Protein AF-A0A1T5GCV2-F1 (afdb_monomer_lite)

Foldseek 3Di:
DDDVVVVVVVVVVVVVVCVVPPCPPQPPPVLLFALVLLVPDDWFDAPVRNCVSSNAAPDWDQDPPARWIKGWRDDDRPPDQKAKTWIFTAHPVRTTQKIWMWIDGPPPPDIDGQDMDHPVCPDDDRVSVVRNVRGD

Secondary structure (DSSP, 8-state):
---HHHHHHHHHHHHHHHHHT-GGG-----TT--HHHHTT--TT-BHHHHHHHH-S-SEEEE-SSSSSEEEE-----TT-SEEEEEEEEE-TTSBEEEEEEEEEETTS---EEEEEEETT--S-S--HHHHHHH--

Structure (mmCIF, N/CA/C/O backbone):
data_AF-A0A1T5GCV2-F1
#
_entry.id   AF-A0A1T5GCV2-F1
#
loop_
_atom_site.group_PDB
_atom_site.id
_atom_site.type_symbol
_atom_site.label_atom_id
_atom_site.label_alt_id
_atom_site.label_comp_id
_atom_site.label_asym_id
_atom_site.label_entity_id
_atom_site.label_seq_id
_atom_site.pdbx_PDB_ins_code
_atom_site.Cartn_x
_atom_site.Cartn_y
_atom_site.Cartn_z
_atom_site.occupancy
_atom_site.B_iso_or_equiv
_atom_site.auth_seq_id
_atom_site.auth_comp_id
_atom_site.auth_asym_id
_atom_site.auth_atom_id
_atom_site.pdbx_PDB_model_num
ATOM 1 N N . MET A 1 1 ? 43.869 6.466 -43.143 1.00 73.06 1 MET A N 1
ATOM 2 C CA . MET A 1 1 ? 43.626 5.358 -42.191 1.00 73.06 1 MET A CA 1
ATOM 3 C C . MET A 1 1 ? 43.619 5.946 -40.786 1.00 73.06 1 MET A C 1
ATOM 5 O O . MET A 1 1 ? 44.568 6.644 -40.454 1.00 73.06 1 MET A O 1
ATOM 9 N N . ARG A 1 2 ? 42.540 5.778 -40.009 1.00 64.31 2 ARG A N 1
ATOM 10 C CA . ARG A 1 2 ? 42.465 6.293 -38.625 1.00 64.31 2 ARG A CA 1
ATOM 11 C C . ARG A 1 2 ? 43.349 5.438 -37.706 1.00 64.31 2 ARG A C 1
ATOM 13 O O . ARG A 1 2 ? 43.473 4.238 -37.932 1.00 64.31 2 ARG A O 1
ATOM 20 N N . ASN A 1 3 ? 43.977 6.061 -36.706 1.00 80.56 3 ASN A N 1
ATOM 21 C CA . ASN A 1 3 ? 44.891 5.390 -35.780 1.00 80.56 3 ASN A CA 1
ATOM 22 C C . ASN A 1 3 ? 44.120 4.346 -34.937 1.00 80.56 3 ASN A C 1
ATOM 24 O O . ASN A 1 3 ? 43.127 4.717 -34.307 1.00 80.56 3 ASN A O 1
ATOM 28 N N . PRO A 1 4 ? 44.556 3.074 -34.899 1.00 75.31 4 PRO A N 1
ATOM 29 C CA . PRO A 1 4 ? 43.862 2.008 -34.171 1.00 75.31 4 PRO A CA 1
ATOM 30 C C . PRO A 1 4 ? 43.720 2.290 -32.668 1.00 75.31 4 PRO A C 1
ATOM 32 O O . PRO A 1 4 ? 42.739 1.870 -32.061 1.00 75.31 4 PRO A O 1
ATOM 35 N N . LEU A 1 5 ? 44.639 3.062 -32.080 1.00 72.19 5 LEU A N 1
ATOM 36 C CA . LEU A 1 5 ? 44.581 3.453 -30.673 1.00 72.19 5 LEU A CA 1
ATOM 37 C C . LEU A 1 5 ? 43.405 4.405 -30.397 1.00 72.19 5 LEU A C 1
ATOM 39 O O . LEU A 1 5 ? 42.726 4.275 -29.387 1.00 72.19 5 LEU A O 1
ATOM 43 N N . VAL A 1 6 ? 43.116 5.318 -31.330 1.00 72.69 6 VAL A N 1
ATOM 44 C CA . VAL A 1 6 ? 41.996 6.272 -31.224 1.00 72.69 6 VAL A CA 1
ATOM 45 C C . VAL A 1 6 ? 40.654 5.550 -31.352 1.00 72.69 6 VAL A C 1
ATOM 47 O O . VAL A 1 6 ? 39.731 5.828 -30.598 1.00 72.69 6 VAL A O 1
ATOM 50 N 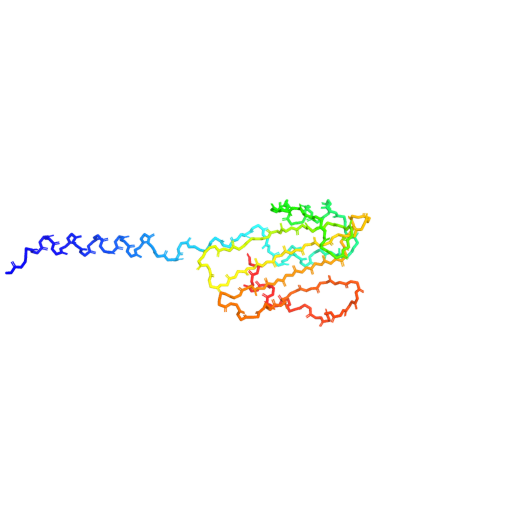N . ILE A 1 7 ? 40.571 4.561 -32.247 1.00 75.81 7 ILE A N 1
ATOM 51 C CA . ILE A 1 7 ? 39.366 3.734 -32.418 1.00 75.81 7 ILE A CA 1
ATOM 52 C C . ILE A 1 7 ? 39.068 2.939 -31.136 1.00 75.81 7 ILE A C 1
ATOM 54 O O . ILE A 1 7 ? 37.912 2.819 -30.740 1.00 75.81 7 ILE A O 1
ATOM 58 N N . PHE A 1 8 ? 40.102 2.430 -30.458 1.00 74.62 8 PHE A N 1
ATOM 59 C CA . PHE A 1 8 ? 39.941 1.705 -29.198 1.00 74.62 8 PHE A CA 1
ATOM 60 C C . PHE A 1 8 ? 39.382 2.591 -28.072 1.00 74.62 8 PHE A C 1
ATOM 62 O O . PHE A 1 8 ? 38.477 2.160 -27.354 1.00 74.62 8 PHE A O 1
ATOM 69 N N . PHE A 1 9 ? 39.872 3.830 -27.944 1.00 74.12 9 PHE A N 1
ATOM 70 C CA . PHE A 1 9 ? 39.363 4.797 -26.963 1.00 74.12 9 PHE A CA 1
ATOM 71 C C . PHE A 1 9 ? 37.914 5.214 -27.244 1.00 74.12 9 PHE A C 1
ATOM 73 O O . PHE A 1 9 ? 37.107 5.248 -26.318 1.00 74.12 9 PHE A O 1
ATOM 80 N N . ASP A 1 10 ? 37.559 5.448 -28.509 1.00 74.88 10 ASP A N 1
ATOM 81 C CA . ASP A 1 10 ? 36.184 5.794 -28.892 1.00 74.88 10 ASP A CA 1
ATOM 82 C C . ASP A 1 10 ? 35.199 4.658 -28.547 1.00 74.88 10 ASP A C 1
ATOM 84 O O . ASP A 1 10 ? 34.122 4.905 -28.004 1.00 74.88 10 ASP A O 1
ATOM 88 N N . ILE A 1 11 ? 35.577 3.398 -28.803 1.00 76.69 11 ILE A N 1
ATOM 89 C CA . ILE A 1 11 ? 34.729 2.231 -28.509 1.00 76.69 11 ILE A CA 1
ATOM 90 C C . ILE A 1 11 ? 34.594 2.006 -26.999 1.00 76.69 11 ILE A C 1
ATOM 92 O O . ILE A 1 11 ? 33.491 1.761 -26.514 1.00 76.69 11 ILE A O 1
ATOM 96 N N . THR A 1 12 ? 35.686 2.102 -26.238 1.00 75.69 12 THR A N 1
ATOM 97 C CA . THR A 1 12 ? 35.635 1.929 -24.775 1.00 75.69 12 THR A CA 1
ATOM 98 C C . THR A 1 12 ? 34.841 3.040 -24.096 1.00 75.69 12 THR A C 1
ATOM 100 O O . THR A 1 12 ? 34.047 2.747 -23.204 1.00 75.69 12 THR A O 1
ATOM 103 N N . PHE A 1 13 ? 34.968 4.287 -24.554 1.00 77.19 13 PHE A N 1
ATOM 104 C CA . PHE A 1 13 ? 34.150 5.395 -24.069 1.00 77.19 13 PHE A CA 1
ATOM 105 C C . PHE A 1 13 ? 32.662 5.178 -24.373 1.00 77.19 13 PHE A C 1
ATOM 107 O O . PHE A 1 13 ? 31.834 5.347 -23.482 1.00 77.19 13 PHE A O 1
ATOM 114 N N . LEU A 1 14 ? 32.316 4.721 -25.583 1.00 69.31 14 LEU A N 1
ATOM 115 C CA . LEU A 1 14 ? 30.933 4.414 -25.961 1.00 69.31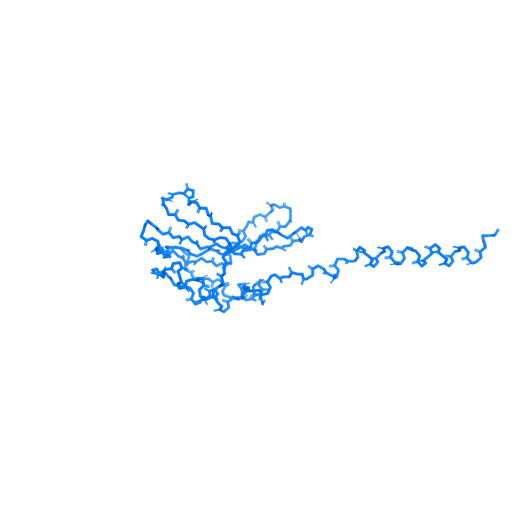 14 LEU A CA 1
ATOM 116 C C . LEU A 1 14 ? 30.344 3.266 -25.126 1.00 69.31 14 LEU A C 1
ATOM 118 O O . LEU A 1 14 ? 29.193 3.345 -24.714 1.00 69.31 14 LEU A O 1
ATOM 122 N N . ILE A 1 15 ? 31.128 2.222 -24.843 1.00 71.88 15 ILE A N 1
ATOM 123 C CA . ILE A 1 15 ? 30.721 1.101 -23.983 1.00 71.88 15 ILE A CA 1
ATOM 124 C C . ILE A 1 15 ? 30.477 1.588 -22.552 1.00 71.88 15 ILE A C 1
ATOM 126 O O . ILE A 1 15 ? 29.437 1.280 -21.979 1.00 71.88 15 ILE A O 1
ATOM 130 N N . ILE A 1 16 ? 31.386 2.388 -21.985 1.00 70.12 16 ILE A N 1
ATOM 131 C CA . ILE A 1 16 ? 31.203 2.969 -20.647 1.00 70.12 16 ILE A CA 1
ATOM 132 C C . ILE A 1 16 ? 29.955 3.850 -20.616 1.00 70.12 16 ILE A C 1
ATOM 134 O O . ILE A 1 16 ? 29.202 3.765 -19.656 1.00 70.12 16 ILE A O 1
ATOM 138 N N . LEU A 1 17 ? 29.687 4.621 -21.672 1.00 65.44 17 LEU A N 1
ATOM 139 C CA . LEU A 1 17 ? 28.476 5.433 -21.786 1.00 65.44 17 LEU A CA 1
ATOM 140 C C . LEU A 1 17 ? 27.215 4.547 -21.871 1.00 65.44 17 LEU A C 1
ATOM 142 O O . LEU A 1 17 ? 26.245 4.755 -21.149 1.00 65.44 17 LEU A O 1
ATOM 14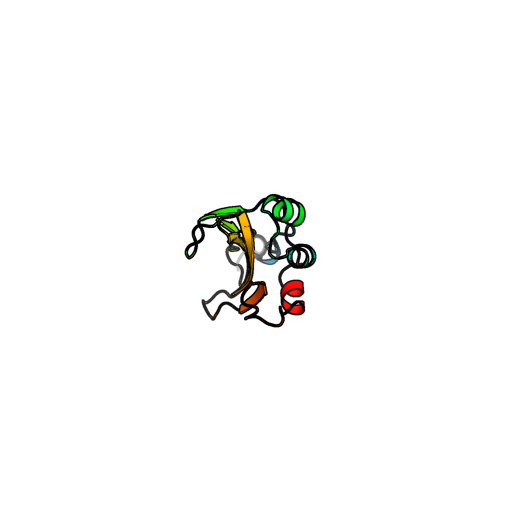6 N N . LEU A 1 18 ? 27.238 3.488 -22.681 1.00 61.25 18 LEU A N 1
ATOM 147 C CA . LEU A 1 18 ? 26.130 2.532 -22.820 1.00 61.25 18 LEU A CA 1
ATOM 148 C C . LEU A 1 18 ? 25.848 1.743 -21.526 1.00 61.25 18 LEU A C 1
ATOM 150 O O . LEU A 1 18 ? 24.696 1.402 -21.254 1.00 61.25 18 LEU A O 1
ATOM 154 N N . PHE A 1 19 ? 26.869 1.483 -20.706 1.00 56.91 19 PHE A N 1
ATOM 155 C CA . PHE A 1 19 ? 26.713 0.839 -19.398 1.00 56.91 19 PHE A CA 1
ATOM 156 C C . PHE A 1 19 ? 26.429 1.829 -18.261 1.00 56.91 19 PHE A C 1
ATOM 158 O O . PHE A 1 19 ? 25.717 1.463 -17.331 1.00 56.91 19 PHE A O 1
ATOM 165 N N . SER A 1 20 ? 26.884 3.084 -18.339 1.00 58.28 20 SER A N 1
ATOM 166 C CA . SER A 1 20 ? 26.513 4.128 -17.371 1.00 58.28 20 SER A CA 1
ATOM 167 C C . SER A 1 20 ? 25.042 4.521 -17.488 1.00 58.28 20 SER A C 1
ATOM 169 O O . SER A 1 20 ? 24.445 4.953 -16.509 1.00 58.28 20 SER A O 1
ATOM 171 N N . TYR A 1 21 ? 24.464 4.349 -18.681 1.00 54.62 21 TYR A N 1
ATOM 172 C CA . TYR A 1 21 ? 23.043 4.554 -18.963 1.00 54.62 21 TYR A CA 1
ATOM 173 C C . TYR A 1 21 ? 22.252 3.246 -19.088 1.00 54.62 21 TYR A C 1
ATOM 175 O O . TYR A 1 21 ? 21.084 3.291 -19.467 1.00 54.62 21 TYR A O 1
ATOM 183 N N . SER A 1 22 ? 22.844 2.080 -18.791 1.00 50.66 22 SER A N 1
ATOM 184 C CA . SER A 1 22 ? 22.096 0.822 -18.845 1.00 50.66 22 SER A CA 1
ATOM 185 C C . SER A 1 22 ? 20.999 0.833 -17.773 1.00 50.66 22 SER A C 1
ATOM 187 O O . SER A 1 22 ? 21.317 0.822 -16.582 1.00 50.66 22 SER A O 1
ATOM 189 N N . PRO A 1 23 ? 19.709 0.766 -18.153 1.00 50.19 23 PRO A N 1
ATOM 190 C CA . PRO A 1 23 ? 18.586 0.741 -17.210 1.00 50.19 23 PRO A CA 1
ATOM 191 C C . PRO A 1 23 ? 18.558 -0.520 -16.332 1.00 50.19 23 PRO A C 1
ATOM 193 O O . PRO A 1 23 ? 17.715 -0.649 -15.452 1.00 50.19 23 PRO A O 1
ATOM 196 N N . ILE A 1 24 ? 19.488 -1.456 -16.551 1.00 50.91 24 ILE A N 1
ATOM 197 C CA . ILE A 1 24 ? 19.633 -2.714 -15.809 1.00 50.91 24 ILE A CA 1
ATOM 198 C C . ILE A 1 24 ? 19.904 -2.461 -14.309 1.00 50.91 24 ILE A C 1
ATOM 200 O O . ILE A 1 24 ? 19.641 -3.336 -13.490 1.00 50.91 24 ILE A O 1
ATOM 204 N N . LEU A 1 25 ? 20.353 -1.259 -13.921 1.00 42.59 25 LEU A N 1
ATOM 205 C CA . LEU A 1 25 ? 20.537 -0.869 -12.516 1.00 42.59 25 LEU A CA 1
ATOM 206 C C . LEU A 1 25 ? 19.322 -0.190 -11.851 1.00 42.59 25 LEU A C 1
ATOM 208 O O . LEU A 1 25 ? 19.389 0.103 -10.661 1.00 42.59 25 LEU A O 1
ATOM 212 N N . TYR A 1 26 ? 18.208 0.015 -12.561 1.00 44.25 26 TYR A N 1
ATOM 213 C CA . TYR A 1 26 ? 16.987 0.627 -12.010 1.00 44.25 26 TYR A CA 1
ATOM 214 C C . TYR A 1 26 ? 15.923 -0.397 -11.582 1.00 44.25 26 TYR A C 1
ATOM 216 O O . TYR A 1 26 ? 14.730 -0.119 -11.598 1.00 44.25 26 TYR A O 1
ATOM 224 N N . LEU A 1 27 ? 16.339 -1.575 -11.112 1.00 45.59 27 LEU A N 1
ATOM 225 C CA . LEU A 1 27 ? 15.478 -2.439 -10.294 1.00 45.59 27 LEU A CA 1
ATOM 226 C C . LEU A 1 27 ? 15.493 -1.973 -8.831 1.00 45.59 27 LEU A C 1
ATOM 228 O O . LEU A 1 27 ? 15.696 -2.765 -7.918 1.00 45.59 27 LEU A O 1
ATOM 232 N N . VAL A 1 28 ? 15.283 -0.679 -8.589 1.00 46.66 28 VAL A N 1
ATOM 233 C CA . VAL A 1 28 ? 14.915 -0.206 -7.249 1.00 46.66 28 VAL A CA 1
ATOM 234 C C . VAL A 1 28 ? 13.399 -0.321 -7.159 1.00 46.66 28 VAL A C 1
ATOM 236 O O . VAL A 1 28 ? 12.672 0.667 -7.139 1.00 46.66 28 VAL A O 1
ATOM 239 N N . PHE A 1 29 ? 12.910 -1.562 -7.162 1.00 51.19 29 PHE A N 1
ATOM 240 C CA . PHE A 1 29 ? 11.616 -1.817 -6.554 1.00 51.19 29 PHE A CA 1
ATOM 241 C C . PHE A 1 29 ? 11.777 -1.490 -5.072 1.00 51.19 29 PHE A C 1
ATOM 243 O O . PHE A 1 29 ? 12.752 -1.898 -4.438 1.00 51.19 29 PHE A O 1
ATOM 250 N N . ASP A 1 30 ? 10.863 -0.697 -4.524 1.00 56.94 30 ASP A N 1
ATOM 251 C CA . ASP A 1 30 ? 10.849 -0.418 -3.097 1.00 56.94 30 ASP A CA 1
ATOM 252 C C . ASP A 1 30 ? 10.482 -1.704 -2.336 1.00 56.94 30 ASP A C 1
ATOM 254 O O . ASP A 1 30 ? 9.325 -1.940 -2.000 1.00 56.94 30 ASP A O 1
ATOM 258 N N . HIS A 1 31 ? 11.484 -2.548 -2.067 1.00 59.59 31 HIS A N 1
ATOM 259 C CA . HIS A 1 31 ? 11.360 -3.839 -1.376 1.00 59.59 31 HIS A CA 1
ATOM 260 C C . HIS A 1 31 ? 10.812 -3.729 0.058 1.00 59.59 31 HIS A C 1
ATOM 262 O O . HIS A 1 31 ? 10.705 -4.728 0.772 1.00 59.59 31 HIS A O 1
ATOM 268 N N . ARG A 1 32 ? 10.490 -2.522 0.542 1.00 72.38 32 ARG A N 1
ATOM 269 C CA . ARG A 1 32 ? 9.844 -2.343 1.846 1.00 72.38 32 ARG A CA 1
ATOM 270 C C . ARG A 1 32 ? 8.427 -2.913 1.849 1.00 72.38 32 ARG A C 1
ATOM 272 O O . ARG A 1 32 ? 7.998 -3.436 2.885 1.00 72.38 32 ARG A O 1
ATOM 279 N N . ILE A 1 33 ? 7.729 -2.836 0.717 1.00 87.12 33 ILE A N 1
ATOM 280 C CA . ILE A 1 33 ? 6.313 -3.182 0.595 1.00 87.12 33 ILE A CA 1
ATOM 281 C C . ILE A 1 33 ? 6.150 -4.410 -0.301 1.00 87.12 33 ILE A C 1
ATOM 283 O O . ILE A 1 33 ? 6.267 -4.324 -1.518 1.00 87.12 33 ILE A O 1
ATOM 287 N N . ASP A 1 34 ? 5.830 -5.539 0.325 1.00 90.25 34 ASP A N 1
ATOM 288 C CA . ASP A 1 34 ? 5.506 -6.794 -0.349 1.00 90.25 34 ASP A CA 1
ATOM 289 C C . ASP A 1 34 ? 4.002 -7.100 -0.256 1.00 90.25 34 ASP A C 1
ATOM 291 O O . ASP A 1 34 ? 3.283 -6.617 0.629 1.00 90.25 34 ASP A O 1
ATOM 295 N N . SER A 1 35 ? 3.525 -7.915 -1.191 1.00 91.31 35 SER A N 1
ATOM 296 C CA . SER A 1 35 ? 2.132 -8.360 -1.282 1.00 91.31 35 SER A CA 1
ATOM 297 C C . SER A 1 35 ? 1.618 -9.032 -0.003 1.00 91.31 35 SER A C 1
ATOM 299 O O . SER A 1 35 ? 0.477 -8.801 0.403 1.00 91.31 35 SER A O 1
ATOM 301 N N . GLU A 1 36 ? 2.454 -9.803 0.692 1.00 92.00 36 GLU A N 1
ATOM 302 C CA . GLU A 1 36 ? 2.082 -10.505 1.924 1.00 92.00 36 GLU A CA 1
ATOM 303 C C . GLU A 1 36 ? 1.775 -9.549 3.081 1.00 92.00 36 GLU A C 1
ATOM 305 O O . GLU A 1 36 ? 0.884 -9.813 3.894 1.00 92.00 36 GLU A O 1
ATOM 310 N N . LYS A 1 37 ? 2.467 -8.410 3.171 1.00 93.69 37 LYS A N 1
ATOM 311 C CA . LYS A 1 37 ? 2.108 -7.342 4.112 1.00 93.69 37 LYS A CA 1
ATOM 312 C C . LYS A 1 37 ? 0.815 -6.645 3.705 1.00 93.69 37 LYS A C 1
ATOM 314 O O . LYS A 1 37 ? -0.020 -6.398 4.573 1.00 93.69 37 LYS A O 1
ATOM 319 N N . ILE A 1 38 ? 0.615 -6.369 2.413 1.00 93.00 38 ILE A N 1
ATOM 320 C CA . ILE A 1 38 ? -0.606 -5.713 1.909 1.00 93.00 38 ILE A CA 1
ATOM 321 C C . ILE A 1 38 ? -1.844 -6.554 2.250 1.00 93.00 38 ILE A C 1
ATOM 323 O O . ILE A 1 38 ? -2.809 -6.034 2.810 1.00 93.00 38 ILE A O 1
ATOM 327 N N . LYS A 1 39 ? -1.788 -7.872 2.014 1.00 91.81 39 LYS A N 1
ATOM 328 C CA . LYS A 1 39 ? -2.875 -8.823 2.320 1.00 91.81 39 LYS A CA 1
ATOM 329 C C . LYS A 1 39 ? -3.237 -8.893 3.811 1.00 91.81 39 LYS A C 1
ATOM 331 O O . LYS A 1 39 ? -4.337 -9.324 4.156 1.00 91.81 39 LYS A O 1
ATOM 336 N N . LYS A 1 40 ? -2.334 -8.496 4.716 1.00 93.69 40 LYS A N 1
ATOM 337 C CA . LYS A 1 40 ? -2.605 -8.465 6.166 1.00 93.69 40 LYS A CA 1
ATOM 338 C C . LYS A 1 40 ? -3.448 -7.266 6.583 1.00 93.69 40 LYS A C 1
ATOM 340 O O . LYS A 1 40 ? -4.041 -7.324 7.661 1.00 93.69 40 LYS A O 1
ATOM 345 N N . ILE A 1 41 ? -3.510 -6.210 5.771 1.00 94.06 41 ILE A N 1
ATOM 346 C CA . ILE A 1 41 ? -4.319 -5.032 6.076 1.00 94.06 41 ILE A CA 1
ATOM 347 C C . ILE A 1 41 ? -5.798 -5.373 5.922 1.00 94.06 41 ILE A C 1
ATOM 349 O O . ILE A 1 41 ? -6.225 -5.957 4.927 1.00 94.06 41 ILE A O 1
ATOM 353 N N . LYS A 1 42 ? -6.588 -5.000 6.927 1.00 92.62 42 LYS A N 1
ATOM 354 C CA . LYS A 1 42 ? -8.033 -5.224 6.968 1.00 92.62 42 LYS A CA 1
ATOM 355 C C . LYS A 1 42 ? -8.755 -3.914 7.232 1.00 92.62 42 LYS A C 1
ATOM 357 O O . LYS A 1 42 ? -8.215 -3.022 7.887 1.00 92.62 42 LYS A O 1
ATOM 362 N N . LEU A 1 43 ? -9.999 -3.845 6.771 1.00 92.62 43 LEU A N 1
ATOM 363 C CA . LEU A 1 43 ? -10.911 -2.767 7.138 1.00 92.62 43 LEU A CA 1
ATOM 364 C C . LEU A 1 43 ? -11.031 -2.671 8.668 1.00 92.62 43 LEU A C 1
ATOM 366 O O . LEU A 1 43 ? -10.970 -3.683 9.370 1.00 92.62 43 LEU A O 1
ATOM 370 N N . GLY A 1 44 ? -11.162 -1.452 9.184 1.00 94.12 44 GLY A N 1
ATOM 371 C CA . GLY A 1 44 ? -11.249 -1.167 10.616 1.00 94.12 44 GLY A CA 1
ATOM 372 C C . GLY A 1 44 ? -9.906 -1.099 11.360 1.00 94.12 44 GLY A C 1
ATOM 373 O O . GLY A 1 44 ? -9.882 -0.693 12.526 1.00 94.12 44 GLY A O 1
ATOM 374 N N . MET A 1 45 ? -8.781 -1.462 10.727 1.00 96.50 45 MET A N 1
ATOM 375 C CA . MET A 1 45 ? -7.452 -1.306 11.335 1.00 96.50 45 MET A CA 1
ATOM 376 C C . MET A 1 45 ? -7.127 0.171 11.578 1.00 96.50 45 MET A C 1
ATOM 378 O O . MET A 1 45 ? -7.492 1.041 10.799 1.00 96.50 45 MET A O 1
ATOM 382 N N . SER A 1 46 ? -6.422 0.480 12.658 1.00 97.00 46 SER A N 1
ATOM 383 C CA . SER A 1 46 ? -5.916 1.828 12.924 1.00 97.00 46 SER A CA 1
ATOM 384 C C . SER A 1 46 ? -4.664 2.138 12.103 1.00 97.00 46 SER A C 1
ATOM 386 O O . SER A 1 46 ? -3.905 1.242 11.735 1.00 97.00 46 SER A O 1
ATOM 388 N N . ALA A 1 47 ? -4.359 3.424 11.918 1.00 95.75 47 ALA A N 1
ATOM 389 C CA . ALA A 1 47 ? -3.107 3.853 11.287 1.00 95.75 47 ALA A CA 1
ATOM 390 C C . ALA A 1 47 ? -1.848 3.261 11.959 1.00 95.75 47 ALA A C 1
ATOM 392 O O . ALA A 1 47 ? -0.848 2.988 11.295 1.00 95.75 47 ALA A O 1
ATOM 393 N N . LYS A 1 48 ? -1.890 3.009 13.275 1.00 97.00 48 LYS A N 1
ATOM 394 C CA . LYS A 1 48 ? -0.776 2.391 14.010 1.00 97.00 48 LYS A CA 1
ATOM 395 C C . LYS A 1 48 ? -0.588 0.915 13.648 1.00 97.00 48 LYS A C 1
ATOM 397 O O . LYS A 1 48 ? 0.544 0.459 13.537 1.00 97.00 48 LYS A O 1
ATOM 402 N N . GLU A 1 49 ? -1.678 0.177 13.462 1.00 97.81 49 GLU A N 1
ATOM 403 C CA . GLU A 1 49 ? -1.631 -1.223 13.020 1.00 97.81 49 GLU A CA 1
ATOM 404 C C . GLU A 1 49 ? -1.169 -1.329 11.565 1.00 97.81 49 GLU A C 1
ATOM 406 O O . GLU A 1 49 ? -0.354 -2.181 11.233 1.00 97.81 49 GLU A O 1
ATOM 411 N N . VAL A 1 50 ? -1.617 -0.418 10.700 1.00 96.81 50 VAL A N 1
ATOM 412 C CA . VAL A 1 50 ? -1.149 -0.378 9.307 1.00 96.81 50 VAL A CA 1
ATOM 413 C C . VAL A 1 50 ? 0.349 -0.081 9.251 1.00 96.81 50 VAL A C 1
ATOM 415 O O . VAL A 1 50 ? 1.097 -0.786 8.577 1.00 96.81 50 VAL A O 1
ATOM 418 N N . THR A 1 51 ? 0.815 0.918 10.002 1.00 96.00 51 THR A N 1
ATOM 419 C CA . THR A 1 51 ? 2.236 1.301 10.007 1.00 96.00 51 THR A CA 1
ATOM 420 C C . THR A 1 51 ? 3.151 0.289 10.691 1.00 96.00 51 THR A C 1
ATOM 422 O O . THR A 1 51 ? 4.341 0.253 10.384 1.00 96.00 51 THR A O 1
ATOM 425 N N . SER A 1 52 ? 2.635 -0.572 11.573 1.00 96.38 52 SER A N 1
ATOM 426 C CA . SER A 1 52 ? 3.420 -1.690 12.107 1.00 96.38 52 SER A CA 1
ATOM 427 C C . SER A 1 52 ? 3.594 -2.831 11.098 1.00 96.38 52 SER A C 1
ATOM 429 O O . SER A 1 52 ? 4.566 -3.576 11.197 1.00 96.38 52 SER A O 1
ATOM 431 N N . ILE A 1 53 ? 2.686 -2.953 10.123 1.00 95.38 53 ILE A N 1
ATOM 432 C CA . ILE A 1 53 ? 2.731 -3.974 9.068 1.00 95.38 53 ILE A CA 1
ATOM 433 C C . ILE A 1 53 ? 3.515 -3.478 7.846 1.00 95.38 53 ILE A C 1
ATOM 435 O O . ILE A 1 53 ? 4.407 -4.175 7.368 1.00 95.38 53 ILE A O 1
ATOM 439 N N . LEU A 1 54 ? 3.183 -2.285 7.343 1.00 94.19 54 LEU A N 1
ATOM 440 C CA . LEU A 1 54 ? 3.735 -1.714 6.107 1.00 94.19 54 LEU A CA 1
ATOM 441 C C . LEU A 1 54 ? 4.910 -0.754 6.344 1.00 94.19 54 LEU A C 1
ATOM 443 O O . LEU A 1 54 ? 5.586 -0.365 5.399 1.00 94.19 54 LEU A O 1
ATOM 447 N N . GLY A 1 55 ? 5.178 -0.356 7.588 1.00 94.25 55 GLY A N 1
ATOM 448 C CA . GLY A 1 55 ? 6.130 0.712 7.890 1.00 94.25 55 GLY A CA 1
ATOM 449 C C . GLY A 1 55 ? 5.514 2.109 7.770 1.00 94.25 55 GLY A C 1
ATOM 450 O O . GLY A 1 55 ? 4.293 2.280 7.738 1.00 94.25 55 GLY A O 1
ATOM 451 N N . GLN A 1 56 ? 6.364 3.136 7.751 1.00 94.62 56 GLN A N 1
ATOM 452 C CA . GLN A 1 56 ? 5.909 4.525 7.630 1.00 94.62 56 GLN A CA 1
ATOM 453 C C . GLN A 1 56 ? 5.528 4.852 6.178 1.00 94.62 56 GLN A C 1
ATOM 455 O O . GLN A 1 56 ? 6.257 4.444 5.270 1.00 94.62 56 GLN A O 1
ATOM 460 N N . PRO A 1 57 ? 4.425 5.586 5.945 1.00 95.31 57 PRO A N 1
ATOM 461 C CA . PRO A 1 57 ? 4.063 6.039 4.608 1.00 95.31 57 PRO A CA 1
ATOM 462 C C . PRO A 1 57 ? 5.058 7.088 4.094 1.00 95.31 57 PRO A C 1
ATOM 464 O O . PRO A 1 57 ? 5.707 7.786 4.875 1.00 95.31 57 PRO A O 1
ATOM 467 N N . LEU A 1 58 ? 5.142 7.219 2.772 1.00 94.56 58 LEU A N 1
ATOM 468 C CA . LEU A 1 58 ? 5.923 8.261 2.099 1.00 94.56 58 LEU A CA 1
ATOM 469 C C . LEU A 1 58 ? 5.240 9.624 2.185 1.00 94.56 58 LEU A C 1
ATOM 471 O O . LEU A 1 58 ? 5.909 10.652 2.242 1.00 94.56 58 LEU A O 1
ATOM 475 N N . ASP A 1 59 ? 3.910 9.621 2.177 1.00 95.00 59 ASP A N 1
ATOM 476 C CA . ASP A 1 59 ? 3.096 10.827 2.176 1.00 95.00 59 ASP A CA 1
ATOM 477 C C . ASP A 1 59 ? 1.767 10.577 2.894 1.00 95.00 59 ASP A C 1
ATOM 479 O O . ASP A 1 59 ? 1.196 9.483 2.816 1.00 95.00 59 ASP A O 1
ATOM 483 N N . ILE A 1 60 ? 1.284 11.599 3.598 1.00 94.81 60 ILE A N 1
ATOM 484 C CA . ILE A 1 60 ? 0.007 11.590 4.313 1.00 94.81 60 ILE A CA 1
ATOM 485 C C . ILE A 1 60 ? -0.759 12.841 3.905 1.00 94.81 60 ILE A C 1
ATOM 487 O O . ILE A 1 60 ? -0.314 13.959 4.161 1.00 94.81 60 ILE A O 1
ATOM 491 N N . LYS A 1 61 ? -1.933 12.645 3.308 1.00 93.62 61 LYS A N 1
ATOM 492 C CA . LYS A 1 61 ? -2.812 13.725 2.845 1.00 93.62 61 LYS A CA 1
ATOM 493 C C . LYS A 1 61 ? -4.238 13.493 3.303 1.00 93.62 61 LYS A C 1
ATOM 495 O O . LYS A 1 61 ? -4.629 12.350 3.523 1.00 93.62 61 LYS A O 1
ATOM 500 N N . ASP A 1 62 ? -5.023 14.554 3.395 1.00 90.19 62 ASP A N 1
ATOM 501 C CA . ASP A 1 62 ? -6.465 14.414 3.575 1.00 90.19 62 ASP A CA 1
ATOM 502 C C . ASP A 1 62 ? -7.072 13.759 2.322 1.00 90.19 62 ASP A C 1
ATOM 504 O O . ASP A 1 62 ? -6.631 13.999 1.192 1.00 90.19 62 ASP A O 1
ATOM 508 N N . THR A 1 63 ? -8.033 12.853 2.504 1.00 79.06 63 THR A N 1
ATOM 509 C CA . THR A 1 63 ? -8.693 12.175 1.378 1.00 79.06 63 THR A CA 1
ATOM 510 C C . THR A 1 63 ? -9.493 13.174 0.539 1.00 79.06 63 THR A C 1
ATOM 512 O O . THR A 1 63 ? -10.260 13.969 1.067 1.00 79.06 63 THR A O 1
ATOM 515 N N . TYR A 1 64 ? -9.402 13.073 -0.791 1.00 66.38 64 TYR A N 1
ATOM 516 C CA . TYR A 1 64 ? -10.115 13.969 -1.718 1.00 66.38 64 TYR A CA 1
ATOM 517 C C . TYR A 1 64 ? -11.651 13.907 -1.626 1.00 66.38 64 TYR A C 1
ATOM 519 O O . TYR A 1 64 ? -12.322 14.838 -2.061 1.00 66.38 64 TYR A O 1
ATOM 527 N N . LEU A 1 65 ? -12.215 12.799 -1.131 1.00 63.75 65 LEU A N 1
ATOM 528 C CA . LEU A 1 65 ? -13.652 12.495 -1.233 1.00 63.75 65 LEU A CA 1
ATOM 529 C C . LEU A 1 65 ? -14.377 12.360 0.115 1.00 63.75 65 LEU A C 1
ATOM 531 O O . LEU A 1 65 ? -15.603 12.294 0.135 1.00 63.75 65 LEU A O 1
ATOM 535 N N . LYS A 1 66 ? -13.648 12.266 1.229 1.00 61.41 66 LYS A N 1
ATOM 536 C CA . LYS A 1 66 ? -14.177 12.062 2.587 1.00 61.41 66 LYS A CA 1
ATOM 537 C C . LYS A 1 66 ? -13.180 12.700 3.550 1.00 61.41 66 LYS A C 1
ATOM 539 O O . LYS A 1 66 ? -11.994 12.612 3.281 1.00 61.41 66 LYS A O 1
ATOM 544 N N . ASP A 1 67 ? -13.600 13.295 4.654 1.00 71.31 67 ASP A N 1
ATOM 545 C CA . ASP A 1 67 ? -12.732 14.014 5.612 1.00 71.31 67 ASP A CA 1
ATOM 546 C C . ASP A 1 67 ? -11.727 13.127 6.406 1.00 71.31 67 ASP A C 1
ATOM 548 O O . ASP A 1 67 ? -11.340 13.441 7.528 1.00 71.31 67 ASP A O 1
ATOM 552 N N . GLY A 1 68 ? -11.324 11.977 5.864 1.00 86.88 68 GLY A N 1
ATOM 553 C CA . GLY A 1 68 ? -10.301 11.096 6.421 1.00 86.88 68 GLY A CA 1
ATOM 554 C C . GLY A 1 68 ? -8.892 11.372 5.885 1.00 86.88 68 GLY A C 1
ATOM 555 O O . GLY A 1 68 ? -8.584 12.456 5.386 1.00 86.88 68 GLY A O 1
ATOM 556 N N . LYS A 1 69 ? -8.015 10.367 5.971 1.00 93.31 69 LYS A N 1
ATOM 557 C CA . LYS A 1 69 ? -6.608 10.466 5.546 1.00 93.31 69 LYS A CA 1
ATOM 558 C C . LYS A 1 69 ? -6.252 9.402 4.521 1.00 93.31 69 LYS A C 1
ATOM 560 O O . LYS A 1 69 ? -6.755 8.289 4.571 1.00 93.31 69 LYS A O 1
ATOM 565 N N . THR A 1 70 ? -5.333 9.721 3.623 1.00 95.19 70 THR A N 1
ATOM 566 C CA . THR A 1 70 ? -4.699 8.788 2.690 1.00 95.19 70 THR A CA 1
ATOM 567 C C . THR A 1 70 ? -3.233 8.658 3.036 1.00 95.19 70 THR A C 1
ATOM 569 O O . THR A 1 70 ? -2.517 9.657 3.100 1.00 95.19 70 THR A O 1
ATOM 572 N N . TYR A 1 71 ? -2.790 7.425 3.242 1.00 96.00 71 TYR A N 1
ATOM 573 C CA . TYR A 1 71 ? -1.390 7.077 3.422 1.00 96.00 71 TYR A CA 1
ATOM 574 C C . TYR A 1 71 ? -0.888 6.487 2.109 1.00 96.00 71 TYR A C 1
ATOM 576 O O . TYR A 1 71 ? -1.406 5.471 1.645 1.00 96.00 71 TYR A O 1
ATOM 584 N N . THR A 1 72 ? 0.110 7.133 1.518 1.00 95.06 72 THR A N 1
ATOM 585 C CA . THR A 1 72 ? 0.734 6.703 0.264 1.00 95.06 72 THR A CA 1
ATOM 586 C C . THR A 1 72 ? 2.027 5.970 0.583 1.00 95.06 72 THR A C 1
ATOM 588 O O . THR A 1 72 ? 2.893 6.512 1.271 1.00 95.06 72 THR A O 1
ATOM 591 N N . TYR A 1 73 ? 2.160 4.737 0.100 1.00 94.06 73 TYR A N 1
ATOM 592 C CA . TYR A 1 73 ? 3.277 3.851 0.452 1.00 94.06 73 TYR A CA 1
ATOM 593 C C . TYR A 1 73 ? 4.303 3.666 -0.659 1.00 94.06 73 TYR A C 1
ATOM 595 O O . TYR A 1 73 ? 5.434 3.281 -0.379 1.00 94.06 73 TYR A O 1
ATOM 603 N N . THR A 1 74 ? 3.931 3.964 -1.898 1.00 92.38 74 THR A N 1
ATOM 604 C CA . THR A 1 74 ? 4.840 3.929 -3.042 1.00 92.38 74 THR A CA 1
ATOM 605 C C . THR A 1 74 ? 4.705 5.208 -3.857 1.00 92.38 74 THR A C 1
ATOM 607 O O . THR A 1 74 ? 3.765 5.985 -3.685 1.00 92.38 74 THR A O 1
ATOM 610 N N . GLN A 1 75 ? 5.686 5.462 -4.710 1.00 89.75 75 GLN A N 1
ATOM 611 C CA . GLN A 1 75 ? 5.765 6.662 -5.530 1.00 89.75 75 GLN A CA 1
ATOM 612 C C . GLN A 1 75 ? 6.106 6.278 -6.973 1.00 89.75 75 GLN A C 1
ATOM 614 O O . GLN A 1 75 ? 6.660 5.194 -7.185 1.00 89.75 75 GLN A O 1
ATOM 619 N N . PRO A 1 76 ? 5.820 7.152 -7.952 1.00 86.75 76 PRO A N 1
ATOM 620 C CA . PRO A 1 76 ? 6.264 6.948 -9.322 1.00 86.75 76 PRO A CA 1
ATOM 621 C C . PRO A 1 76 ? 7.768 6.687 -9.395 1.00 86.75 76 PRO A C 1
ATOM 623 O O . PRO A 1 76 ? 8.551 7.280 -8.649 1.00 86.75 76 PRO A O 1
ATOM 626 N N . ILE A 1 77 ? 8.156 5.796 -10.303 1.00 83.00 77 ILE A N 1
ATOM 627 C CA . ILE A 1 77 ? 9.557 5.470 -10.557 1.00 83.00 77 ILE A CA 1
ATOM 628 C C 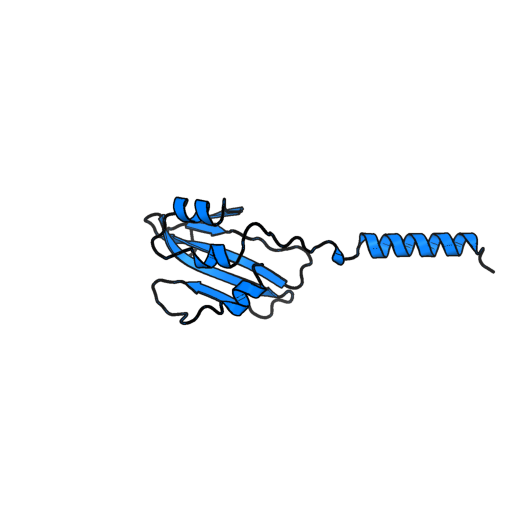. ILE A 1 77 ? 9.945 6.123 -11.879 1.00 83.00 77 ILE A C 1
ATOM 630 O O . ILE A 1 77 ? 9.395 5.790 -12.931 1.00 83.00 77 ILE A O 1
ATOM 634 N N . ASP A 1 78 ? 10.889 7.060 -11.818 1.00 78.56 78 ASP A N 1
ATOM 635 C CA . ASP A 1 78 ? 11.374 7.763 -13.002 1.00 78.56 78 ASP A CA 1
ATOM 636 C C . ASP A 1 78 ? 11.891 6.766 -14.046 1.00 78.56 78 ASP A C 1
ATOM 638 O O . ASP A 1 78 ? 12.629 5.832 -13.732 1.00 78.56 78 ASP A O 1
ATOM 642 N N . TYR A 1 79 ? 11.508 6.986 -15.306 1.00 76.69 79 TYR A N 1
ATOM 643 C CA . TYR A 1 79 ? 11.884 6.162 -16.463 1.00 76.69 79 TYR A CA 1
ATOM 644 C C . TYR A 1 79 ? 11.397 4.702 -16.432 1.00 76.69 79 TYR A C 1
ATOM 646 O O . TYR A 1 79 ? 11.715 3.943 -17.352 1.00 76.69 79 TYR A O 1
ATOM 654 N N . ALA A 1 80 ? 10.616 4.290 -15.429 1.00 80.25 80 ALA A N 1
ATOM 655 C CA . ALA A 1 80 ? 10.039 2.955 -15.395 1.00 80.25 80 ALA A CA 1
ATOM 656 C C . ALA A 1 80 ? 8.863 2.839 -16.374 1.00 80.25 80 ALA A C 1
ATOM 658 O O . ALA A 1 80 ? 7.979 3.694 -16.428 1.00 80.25 80 ALA A O 1
ATOM 659 N N . MET A 1 81 ? 8.842 1.740 -17.131 1.00 81.81 81 MET A N 1
ATOM 660 C CA . MET A 1 81 ? 7.743 1.428 -18.049 1.00 81.81 81 MET A CA 1
ATOM 661 C C . MET A 1 81 ? 6.462 1.037 -17.311 1.00 81.81 81 MET A C 1
ATOM 663 O O . MET A 1 81 ? 5.377 1.291 -17.822 1.00 81.81 81 MET A O 1
ATOM 667 N N . THR A 1 82 ? 6.579 0.435 -16.126 1.00 84.19 82 THR A N 1
ATOM 668 C CA . THR A 1 82 ? 5.465 0.228 -15.200 1.00 84.19 82 THR A CA 1
ATOM 669 C C . THR A 1 82 ? 5.912 0.497 -13.769 1.00 84.19 82 THR A C 1
ATOM 671 O O . THR A 1 82 ? 7.099 0.364 -13.458 1.00 84.19 82 THR A O 1
ATOM 674 N N . TYR A 1 83 ? 4.990 0.902 -12.894 1.00 86.25 83 TYR A N 1
ATOM 675 C CA . TYR A 1 83 ? 5.290 1.070 -11.470 1.00 86.25 83 TYR A CA 1
ATOM 676 C C . TYR A 1 83 ? 4.069 0.831 -10.566 1.00 86.25 83 TYR A C 1
ATOM 678 O O . TYR A 1 83 ? 2.940 1.172 -10.934 1.00 86.25 83 TYR A O 1
ATOM 686 N N . PRO A 1 84 ? 4.282 0.268 -9.362 1.00 89.50 84 PRO A N 1
ATOM 687 C CA . PRO A 1 84 ? 3.222 0.058 -8.387 1.00 89.50 84 PRO A CA 1
ATOM 688 C C . PRO A 1 84 ? 2.855 1.333 -7.628 1.00 89.50 84 PRO A C 1
ATOM 690 O O . PRO A 1 84 ? 3.717 2.056 -7.127 1.00 89.50 84 PRO A O 1
ATOM 693 N N . MET A 1 85 ? 1.560 1.535 -7.417 1.00 91.31 85 MET A N 1
ATOM 694 C CA . MET A 1 85 ? 1.030 2.524 -6.485 1.00 91.31 85 MET A CA 1
ATOM 695 C C . MET A 1 85 ? 0.181 1.851 -5.406 1.00 91.31 85 MET A C 1
ATOM 697 O O . MET A 1 85 ? -0.720 1.084 -5.737 1.00 91.31 85 MET A O 1
ATOM 701 N N . LEU A 1 86 ? 0.464 2.128 -4.129 1.00 93.75 86 LEU A N 1
ATOM 702 C CA . LEU A 1 86 ? -0.297 1.636 -2.976 1.00 93.75 86 LEU A CA 1
ATOM 703 C C . LEU A 1 86 ? -0.786 2.794 -2.105 1.00 93.75 86 LEU A C 1
ATOM 705 O O . LEU A 1 86 ? 0.008 3.619 -1.637 1.00 93.75 86 LEU A O 1
ATOM 709 N N . TRP A 1 87 ? -2.081 2.767 -1.804 1.00 94.19 87 TRP A N 1
ATOM 710 C CA . TRP A 1 87 ? -2.745 3.703 -0.911 1.00 94.19 87 TRP A CA 1
ATOM 711 C C . TRP A 1 87 ? -3.588 2.981 0.130 1.00 94.19 87 TRP A C 1
ATOM 713 O O . TRP A 1 87 ? -4.279 2.002 -0.161 1.00 94.19 87 TRP A O 1
ATOM 723 N N . VAL A 1 88 ? -3.563 3.508 1.350 1.00 94.94 88 VAL A N 1
ATOM 724 C CA . VAL A 1 88 ? -4.478 3.118 2.422 1.00 94.94 88 VAL A CA 1
ATOM 725 C C . VAL A 1 88 ? -5.277 4.345 2.824 1.00 94.94 88 VAL A C 1
ATOM 727 O O . VAL A 1 88 ? -4.707 5.355 3.241 1.00 94.94 88 VAL A O 1
ATOM 730 N N . HIS A 1 89 ? -6.591 4.262 2.682 1.00 93.75 89 HIS A N 1
ATOM 731 C CA . HIS A 1 89 ? -7.515 5.314 3.064 1.00 93.75 89 HIS A CA 1
ATOM 732 C C . HIS A 1 89 ? -8.126 5.000 4.426 1.00 93.75 89 HIS A C 1
ATOM 734 O O . HIS A 1 89 ? -8.492 3.861 4.737 1.00 93.75 89 HIS A O 1
ATOM 740 N N . PHE A 1 90 ? -8.222 6.044 5.233 1.00 93.25 90 PHE A N 1
ATOM 741 C CA . PHE A 1 90 ? -8.800 6.033 6.559 1.00 93.25 90 PHE A CA 1
ATOM 742 C C . PHE A 1 90 ? -10.083 6.855 6.555 1.00 93.25 90 PHE A C 1
ATOM 744 O O . PHE A 1 90 ? -10.209 7.824 5.806 1.00 93.25 90 PHE A O 1
ATOM 751 N N . ASP A 1 91 ? -11.037 6.470 7.388 1.00 91.38 91 ASP A N 1
ATOM 752 C CA . ASP A 1 91 ? -12.229 7.253 7.676 1.00 91.38 91 ASP A CA 1
ATOM 753 C C . ASP A 1 91 ? -11.959 8.371 8.705 1.00 91.38 91 ASP A C 1
ATOM 755 O O . ASP A 1 91 ? -10.826 8.622 9.127 1.00 91.38 91 ASP A O 1
ATOM 759 N N . LEU A 1 92 ? -13.035 9.051 9.108 1.00 90.38 92 LEU A N 1
ATOM 760 C CA . LEU A 1 92 ? -13.040 10.098 10.132 1.00 90.38 92 LEU A CA 1
ATOM 761 C C . LEU A 1 92 ? -12.634 9.599 11.527 1.00 90.38 92 LEU A C 1
ATOM 763 O O . LEU A 1 92 ? -12.132 10.375 12.339 1.00 90.38 92 LEU A O 1
ATOM 767 N N . GLU A 1 93 ? -12.823 8.310 11.807 1.00 91.94 93 GLU A N 1
ATOM 768 C CA . GLU A 1 93 ? -12.408 7.660 13.054 1.00 91.94 93 GLU A CA 1
ATOM 769 C C . GLU A 1 93 ? -10.957 7.150 12.981 1.00 91.94 93 GLU A C 1
ATOM 771 O O . GLU A 1 93 ? -10.456 6.506 13.911 1.00 91.94 93 GLU A O 1
ATOM 776 N N . ASN A 1 94 ? -10.252 7.476 11.891 1.00 91.38 94 ASN A N 1
ATOM 777 C CA . ASN A 1 94 ? -8.884 7.067 11.607 1.00 91.38 94 ASN A CA 1
ATOM 778 C C . ASN A 1 94 ? -8.727 5.536 11.529 1.00 91.38 94 ASN A C 1
ATOM 780 O O . ASN A 1 94 ? -7.713 4.964 11.962 1.00 91.38 94 ASN A O 1
ATOM 784 N N . LYS A 1 95 ? -9.751 4.871 10.985 1.00 94.06 95 LYS A N 1
ATOM 785 C CA . LYS A 1 95 ? -9.795 3.438 10.697 1.00 94.06 95 LYS A CA 1
ATOM 786 C C . LYS A 1 95 ? -9.740 3.188 9.198 1.00 94.06 95 LYS A C 1
ATOM 788 O O . LYS A 1 95 ? -10.286 3.959 8.421 1.00 94.06 95 LYS A O 1
ATOM 793 N N . VAL A 1 96 ? -9.067 2.117 8.782 1.00 93.69 96 VAL A N 1
ATOM 794 C CA . VAL A 1 96 ? -8.969 1.732 7.370 1.00 93.69 96 VAL A CA 1
ATOM 795 C C . VAL A 1 96 ? -10.370 1.497 6.824 1.00 93.69 96 VAL A C 1
ATOM 797 O O . VAL A 1 96 ? -11.043 0.559 7.247 1.00 93.69 96 VAL A O 1
ATOM 800 N N . ASN A 1 97 ? -10.775 2.307 5.855 1.00 91.44 97 ASN A N 1
ATOM 801 C CA . ASN A 1 97 ? -12.009 2.098 5.099 1.00 91.44 97 ASN A CA 1
ATOM 802 C C . ASN A 1 97 ? -11.728 1.529 3.708 1.00 91.44 97 ASN A C 1
ATOM 804 O O . ASN A 1 97 ? -12.613 0.941 3.085 1.00 91.44 97 ASN A O 1
ATOM 808 N N . CYS A 1 98 ? -10.494 1.691 3.220 1.00 91.19 98 CYS A N 1
ATOM 809 C CA . CYS A 1 98 ? -10.127 1.212 1.910 1.00 91.19 98 CYS A CA 1
ATOM 810 C C . CYS A 1 98 ? -8.618 1.001 1.739 1.00 91.19 98 CYS A C 1
ATOM 812 O O . CYS A 1 98 ? -7.801 1.772 2.242 1.00 91.19 98 CYS A O 1
ATOM 814 N N . VAL A 1 99 ? -8.251 -0.036 0.989 1.00 92.06 99 VAL A N 1
ATOM 815 C CA . VAL A 1 99 ? -6.881 -0.288 0.526 1.00 92.06 99 VAL A CA 1
ATOM 816 C C . VAL A 1 99 ? -6.923 -0.418 -0.986 1.00 92.06 99 VAL A C 1
ATOM 818 O O . VAL A 1 99 ? -7.680 -1.242 -1.492 1.00 92.06 99 VAL A O 1
ATOM 821 N N . PHE A 1 100 ? -6.100 0.355 -1.691 1.00 90.62 100 PHE A N 1
ATOM 822 C CA . PHE A 1 100 ? -6.025 0.352 -3.150 1.00 90.62 100 PHE A CA 1
ATOM 823 C C . PHE A 1 100 ? -4.593 0.152 -3.624 1.00 90.62 100 PHE A C 1
ATOM 825 O O . PHE A 1 100 ? -3.700 0.906 -3.238 1.00 90.62 100 PHE A O 1
ATOM 832 N N . ALA A 1 101 ? -4.399 -0.812 -4.519 1.00 91.00 101 ALA A N 1
ATOM 833 C CA . ALA A 1 101 ? -3.170 -0.975 -5.271 1.00 91.00 101 ALA A CA 1
ATOM 834 C C . ALA A 1 101 ? -3.444 -0.967 -6.779 1.00 91.00 101 ALA A C 1
ATOM 836 O O . ALA A 1 101 ? -4.389 -1.598 -7.264 1.00 91.00 101 ALA A O 1
ATOM 837 N N . LYS A 1 102 ? -2.591 -0.254 -7.511 1.00 89.25 102 LYS A N 1
ATOM 838 C CA . LYS A 1 102 ? -2.625 -0.125 -8.970 1.00 89.25 102 LYS A CA 1
ATOM 839 C C . LYS A 1 102 ? -1.244 -0.379 -9.555 1.00 89.25 102 LYS A C 1
ATOM 841 O O . LYS A 1 102 ? -0.242 -0.033 -8.929 1.00 89.25 102 LYS A O 1
ATOM 846 N N . GLU A 1 103 ? -1.198 -0.920 -10.765 1.00 87.94 103 GLU A N 1
ATOM 847 C CA . GLU A 1 103 ? -0.001 -0.874 -11.604 1.00 87.94 103 GLU A CA 1
ATOM 848 C C . GLU A 1 103 ? -0.214 0.187 -12.688 1.00 87.94 103 GLU A C 1
ATOM 850 O O . GLU A 1 103 ? -1.150 0.099 -13.480 1.00 87.94 103 GLU A O 1
ATOM 855 N N . TYR A 1 104 ? 0.640 1.207 -12.703 1.00 85.62 104 TYR A N 1
ATOM 856 C CA . TYR A 1 104 ? 0.654 2.207 -13.767 1.00 85.62 104 TYR A CA 1
ATOM 857 C C . TYR A 1 104 ? 1.520 1.722 -14.916 1.00 85.62 104 TYR A C 1
ATOM 859 O O . TYR A 1 104 ? 2.599 1.179 -14.680 1.00 85.62 104 TYR A O 1
ATOM 867 N N . ILE A 1 105 ? 1.080 1.981 -16.146 1.00 81.88 105 ILE A N 1
ATOM 868 C CA . ILE A 1 105 ? 1.825 1.696 -17.371 1.00 81.88 105 ILE A CA 1
ATOM 869 C C . ILE A 1 105 ? 2.168 3.031 -18.043 1.00 81.88 105 ILE A C 1
ATOM 871 O O . ILE A 1 105 ? 1.298 3.861 -18.325 1.00 81.88 105 ILE A O 1
ATOM 875 N N . PHE A 1 106 ? 3.457 3.264 -18.287 1.00 69.06 106 PHE A N 1
ATOM 876 C CA . PHE A 1 106 ? 3.946 4.419 -19.035 1.00 69.06 106 PHE A CA 1
ATOM 877 C C . PHE A 1 106 ? 3.285 4.444 -20.424 1.00 69.06 106 PHE A C 1
ATOM 879 O O . PHE A 1 106 ? 3.174 3.394 -21.052 1.00 69.06 106 PHE A O 1
ATOM 886 N N . TRP A 1 107 ? 2.878 5.636 -20.890 1.00 60.78 107 TRP A N 1
ATOM 887 C CA . TRP A 1 107 ? 2.009 5.939 -22.056 1.00 60.78 107 TRP A CA 1
ATOM 888 C C . TRP A 1 107 ? 0.510 6.157 -21.789 1.00 60.78 107 TRP A C 1
ATOM 890 O O . TRP A 1 107 ? -0.233 6.421 -22.732 1.00 60.78 107 TRP A O 1
ATOM 900 N N . GLY A 1 108 ? 0.064 6.171 -20.529 1.00 52.72 108 GLY A N 1
ATOM 901 C CA . GLY A 1 108 ? -1.275 6.677 -20.177 1.00 52.72 108 GLY A CA 1
ATOM 902 C C . GLY A 1 108 ? -2.440 5.798 -20.645 1.00 52.72 108 GLY A C 1
ATOM 903 O O . GLY A 1 108 ? -3.595 6.217 -20.579 1.00 52.72 108 GLY A O 1
ATOM 904 N N . THR A 1 109 ? -2.149 4.587 -21.115 1.00 55.31 109 THR A N 1
ATOM 905 C CA . THR A 1 109 ? -3.136 3.527 -21.319 1.00 55.31 109 THR A CA 1
ATOM 906 C C . THR A 1 109 ? -3.448 2.879 -19.978 1.00 55.31 109 THR A C 1
ATOM 908 O O . THR A 1 109 ? -2.652 2.083 -19.499 1.00 55.31 109 THR A O 1
ATOM 911 N N . ASP A 1 110 ? -4.589 3.295 -19.429 1.00 55.25 110 ASP A N 1
ATOM 912 C CA . ASP A 1 110 ? -5.423 2.727 -18.360 1.00 55.25 110 ASP A CA 1
ATOM 913 C C . ASP A 1 110 ? -4.745 2.080 -17.134 1.00 55.25 110 ASP A C 1
ATOM 915 O O . ASP A 1 110 ? -3.943 1.152 -17.221 1.00 55.25 110 ASP A O 1
ATOM 919 N N . ASP A 1 111 ? -5.152 2.553 -15.955 1.00 66.88 111 ASP A N 1
ATOM 920 C CA . ASP A 1 111 ? -4.685 2.073 -14.658 1.00 66.88 111 ASP A CA 1
ATOM 921 C C . ASP A 1 111 ? -5.352 0.727 -14.328 1.00 66.88 111 ASP A C 1
ATOM 923 O O . ASP A 1 111 ? -6.546 0.685 -14.013 1.00 66.88 111 ASP A O 1
ATOM 927 N N . GLU A 1 112 ? -4.603 -0.376 -14.303 1.00 73.25 112 GLU A N 1
ATOM 928 C CA . GLU A 1 112 ? -5.166 -1.642 -13.827 1.00 73.25 112 GLU A CA 1
ATOM 929 C C . GLU A 1 112 ? -5.223 -1.619 -12.290 1.00 73.25 112 GLU A C 1
ATOM 931 O O . GLU A 1 112 ? -4.198 -1.584 -11.597 1.00 73.25 112 GLU A O 1
ATOM 936 N N . VAL A 1 113 ? -6.440 -1.607 -11.730 1.00 81.44 113 VAL A N 1
ATOM 937 C CA . VAL A 1 113 ? -6.642 -1.889 -10.303 1.00 81.44 113 VAL A CA 1
ATOM 938 C C . VAL A 1 113 ? -6.328 -3.361 -10.088 1.00 81.44 113 VAL A C 1
ATOM 940 O O . VAL A 1 113 ? -7.094 -4.233 -10.481 1.00 81.44 113 VAL A O 1
ATOM 943 N N . ILE A 1 114 ? -5.200 -3.625 -9.439 1.00 86.69 114 ILE A N 1
ATOM 944 C CA . ILE A 1 114 ? -4.729 -4.988 -9.174 1.00 86.69 114 ILE A CA 1
ATOM 945 C C . ILE A 1 114 ? -5.201 -5.497 -7.809 1.00 86.69 114 ILE A C 1
ATOM 947 O O . ILE A 1 114 ? -5.308 -6.702 -7.591 1.00 86.69 114 ILE A O 1
ATOM 951 N N . TYR A 1 115 ? -5.517 -4.589 -6.879 1.00 87.12 115 TYR A N 1
ATOM 952 C CA . TYR A 1 115 ? -6.030 -4.946 -5.560 1.00 87.12 115 TYR A CA 1
ATOM 953 C C . TYR A 1 115 ? -6.882 -3.826 -4.970 1.00 87.12 115 TYR A C 1
ATOM 955 O O . TYR A 1 115 ? -6.453 -2.674 -4.916 1.00 87.12 115 TYR A O 1
ATOM 963 N N . ALA A 1 116 ? -8.068 -4.171 -4.480 1.00 87.56 116 ALA A N 1
ATOM 964 C CA . ALA A 1 116 ? -8.932 -3.245 -3.767 1.00 87.56 116 ALA A CA 1
ATOM 965 C C . ALA A 1 116 ? -9.693 -3.973 -2.656 1.00 87.56 116 ALA A C 1
ATOM 967 O O . ALA A 1 116 ? -10.290 -5.022 -2.895 1.00 87.56 116 ALA A O 1
ATOM 968 N N . ILE A 1 117 ? -9.690 -3.404 -1.451 1.00 85.88 117 ILE A N 1
ATOM 969 C CA . ILE A 1 117 ? -10.619 -3.777 -0.379 1.00 85.88 117 ILE A CA 1
ATOM 970 C C . ILE A 1 117 ? -11.395 -2.519 -0.006 1.00 85.88 117 ILE A C 1
ATOM 972 O O . ILE A 1 117 ? -10.776 -1.528 0.371 1.00 85.88 117 ILE A O 1
ATOM 976 N N . ASP A 1 118 ? -12.724 -2.565 -0.070 1.00 84.38 118 ASP A N 1
ATOM 977 C CA . ASP A 1 118 ? -13.615 -1.500 0.396 1.00 84.38 118 ASP A CA 1
ATOM 978 C C . ASP A 1 118 ? -14.860 -2.063 1.104 1.00 84.38 118 ASP A C 1
ATOM 980 O O . ASP A 1 118 ? -15.193 -3.246 0.992 1.00 84.38 118 ASP A O 1
ATOM 984 N N . GLU A 1 119 ? -15.551 -1.210 1.864 1.00 73.31 119 GLU A N 1
ATOM 985 C CA . GLU A 1 119 ? -16.779 -1.559 2.598 1.00 73.31 119 GLU A CA 1
ATOM 986 C C . GLU A 1 119 ? -17.943 -1.946 1.670 1.00 73.31 119 GLU A C 1
ATOM 988 O O . GLU A 1 119 ? -18.821 -2.732 2.039 1.00 73.31 119 GLU A O 1
ATOM 993 N N . ASN A 1 120 ? -17.939 -1.421 0.443 1.00 64.75 120 ASN A N 1
ATOM 994 C CA . ASN A 1 120 ? -18.999 -1.641 -0.535 1.00 64.75 120 ASN A CA 1
ATOM 995 C C . ASN A 1 120 ? -18.913 -3.014 -1.215 1.00 64.75 120 ASN A C 1
ATOM 997 O O . ASN A 1 120 ? -19.811 -3.350 -1.983 1.00 64.75 120 ASN A O 1
ATOM 1001 N N . HIS A 1 121 ? -17.880 -3.820 -0.932 1.00 53.28 121 HIS A N 1
ATOM 1002 C CA . HIS A 1 121 ? -17.677 -5.155 -1.506 1.00 53.28 121 HIS A CA 1
ATOM 1003 C C . HIS A 1 121 ? -17.744 -5.176 -3.049 1.00 53.28 121 HIS A C 1
ATOM 1005 O O . HIS A 1 121 ? -18.018 -6.223 -3.644 1.00 53.28 121 HIS A O 1
ATOM 1011 N N . ASN A 1 122 ? -17.519 -4.034 -3.711 1.00 52.06 122 ASN A N 1
ATOM 1012 C CA . ASN A 1 122 ? -17.785 -3.893 -5.146 1.00 52.06 122 ASN A CA 1
ATOM 1013 C C . ASN A 1 122 ? -16.667 -4.479 -6.016 1.00 52.06 122 ASN A C 1
ATOM 1015 O O . ASN A 1 122 ? -16.922 -4.850 -7.158 1.00 52.06 122 ASN A O 1
ATOM 1019 N N . TYR A 1 123 ? -15.466 -4.661 -5.465 1.00 52.28 123 TYR A N 1
ATOM 1020 C CA . TYR A 1 123 ? -14.407 -5.454 -6.088 1.00 52.28 123 TYR A CA 1
ATOM 1021 C C . TYR A 1 123 ? -14.316 -6.822 -5.411 1.00 52.28 123 TYR A C 1
ATOM 1023 O O . TYR A 1 123 ? -13.500 -7.079 -4.526 1.00 52.28 123 TYR A O 1
ATOM 1031 N N . LYS A 1 124 ? -15.210 -7.727 -5.822 1.00 46.16 124 LYS A N 1
ATOM 1032 C CA . LYS A 1 124 ? -15.080 -9.148 -5.501 1.00 46.16 124 LYS A CA 1
ATOM 1033 C C . LYS A 1 124 ? -13.929 -9.725 -6.315 1.00 46.16 124 LYS A C 1
ATOM 1035 O O . LYS A 1 124 ? -14.043 -9.845 -7.529 1.00 46.16 124 LYS A O 1
ATOM 1040 N N . ASN A 1 125 ? -12.911 -10.174 -5.589 1.00 53.84 125 ASN A N 1
ATOM 1041 C CA . ASN A 1 125 ? -11.738 -10.919 -6.041 1.00 53.84 125 ASN A CA 1
ATOM 1042 C C . ASN A 1 125 ? -10.531 -10.023 -6.369 1.00 53.84 125 ASN A C 1
ATOM 1044 O O . ASN A 1 125 ? -10.298 -9.721 -7.538 1.00 53.84 125 ASN A O 1
ATOM 1048 N N . PRO A 1 126 ? -9.759 -9.587 -5.351 1.00 60.50 126 PRO A N 1
ATOM 1049 C CA . PRO A 1 126 ? -8.418 -9.077 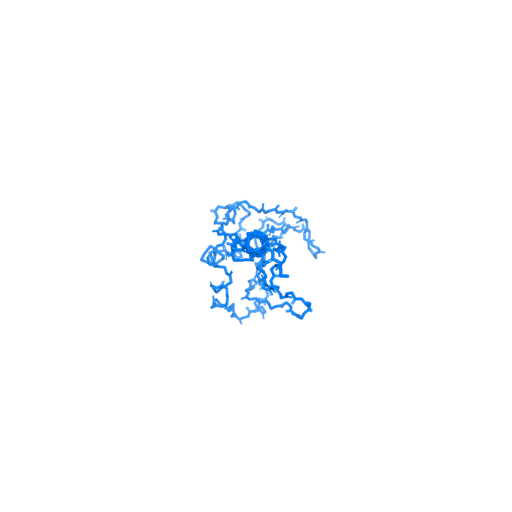-5.600 1.00 60.50 126 PRO A CA 1
ATOM 1050 C C . PRO A 1 126 ? -7.661 -10.086 -6.462 1.00 60.50 126 PRO A C 1
ATOM 1052 O O . PRO A 1 126 ? -7.603 -11.265 -6.105 1.00 60.50 126 PRO A O 1
ATOM 1055 N N . ASP A 1 127 ? -7.083 -9.642 -7.575 1.00 70.06 127 ASP A N 1
ATOM 1056 C CA . ASP A 1 127 ? -6.148 -10.476 -8.316 1.00 70.06 127 ASP A CA 1
ATOM 1057 C C . ASP A 1 127 ? -4.863 -10.578 -7.488 1.00 70.06 127 ASP A C 1
ATOM 1059 O O . ASP A 1 127 ? -3.895 -9.831 -7.648 1.00 70.06 127 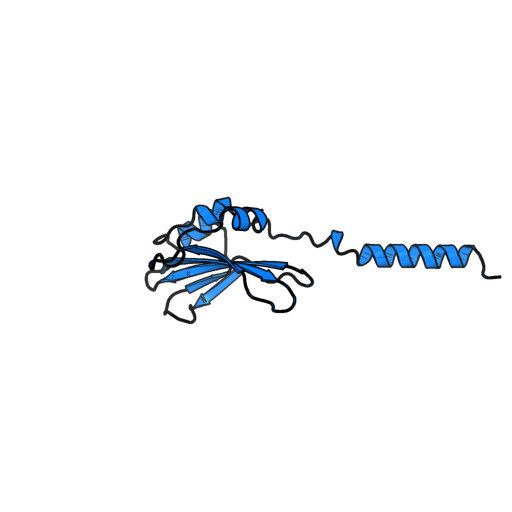ASP A O 1
ATOM 1063 N N . THR A 1 128 ? -4.879 -11.497 -6.522 1.00 75.88 128 THR A N 1
ATOM 1064 C CA . THR A 1 128 ? -3.747 -11.728 -5.630 1.00 75.88 128 THR A CA 1
ATOM 1065 C C . THR A 1 128 ? -2.528 -12.187 -6.415 1.00 75.88 128 THR A C 1
ATOM 1067 O O . THR A 1 128 ? -1.414 -11.895 -6.009 1.00 75.88 128 THR A O 1
ATOM 1070 N N . THR A 1 129 ? -2.720 -12.853 -7.558 1.00 81.88 129 THR A N 1
ATOM 1071 C CA . THR A 1 129 ? -1.619 -13.269 -8.429 1.00 81.88 129 THR A CA 1
ATOM 1072 C C . THR A 1 129 ? -0.933 -12.058 -9.050 1.00 81.88 129 THR A C 1
ATOM 1074 O O . THR A 1 129 ? 0.299 -11.988 -9.068 1.00 81.88 129 THR A O 1
ATOM 1077 N N . ARG A 1 130 ? -1.704 -11.068 -9.509 1.00 83.88 130 ARG A N 1
ATOM 1078 C CA . ARG A 1 130 ? -1.145 -9.821 -10.035 1.00 83.88 130 ARG A CA 1
ATOM 1079 C C . ARG A 1 130 ? -0.482 -8.996 -8.941 1.00 83.88 130 ARG A C 1
ATOM 1081 O O . ARG A 1 130 ? 0.641 -8.537 -9.155 1.00 83.88 130 ARG A O 1
ATOM 1088 N N . LEU A 1 131 ? -1.106 -8.888 -7.765 1.00 87.56 131 LEU A N 1
ATOM 1089 C CA . LEU A 1 131 ? -0.511 -8.229 -6.601 1.00 87.56 131 LEU A CA 1
ATOM 1090 C C . LEU A 1 131 ? 0.857 -8.836 -6.255 1.00 87.56 131 LEU A C 1
ATOM 1092 O O . LEU A 1 131 ? 1.823 -8.092 -6.111 1.00 87.56 131 LEU A O 1
ATOM 1096 N N . ASP A 1 132 ? 0.957 -10.166 -6.197 1.00 88.62 132 ASP A N 1
ATOM 1097 C CA . ASP A 1 132 ? 2.205 -10.883 -5.903 1.00 88.62 132 ASP A CA 1
ATOM 1098 C C . ASP A 1 132 ? 3.270 -10.648 -6.980 1.00 88.62 132 ASP A C 1
ATOM 1100 O O . ASP A 1 132 ? 4.462 -10.565 -6.690 1.00 88.62 132 ASP A O 1
ATOM 1104 N N . SER A 1 133 ? 2.850 -10.510 -8.241 1.00 86.62 133 SER A N 1
ATOM 1105 C CA . SER A 1 133 ? 3.767 -10.253 -9.353 1.00 86.62 133 SER A CA 1
ATOM 1106 C C . SER A 1 133 ? 4.357 -8.840 -9.338 1.00 86.62 133 SER A C 1
ATOM 1108 O O . SER A 1 133 ? 5.498 -8.675 -9.780 1.00 86.62 133 SER A O 1
ATOM 1110 N N . VAL A 1 134 ? 3.594 -7.862 -8.835 1.00 86.19 134 VAL A N 1
ATOM 1111 C CA . VAL A 1 134 ? 3.903 -6.424 -8.857 1.00 86.19 134 VAL A CA 1
ATOM 1112 C C . VAL A 1 134 ? 4.581 -5.967 -7.556 1.00 86.19 134 VAL A C 1
ATOM 1114 O O . VAL A 1 134 ? 5.513 -5.169 -7.606 1.00 86.19 134 VAL A O 1
ATOM 1117 N N . PHE A 1 135 ? 4.167 -6.504 -6.403 1.00 85.94 135 PHE A N 1
ATOM 1118 C CA . PHE A 1 135 ? 4.745 -6.233 -5.079 1.00 85.94 135 PHE A CA 1
ATOM 1119 C C . PHE A 1 135 ? 5.504 -7.467 -4.560 1.00 85.94 135 PHE A C 1
ATOM 1121 O O . PHE A 1 135 ? 4.942 -8.289 -3.824 1.00 85.94 135 PHE A O 1
ATOM 1128 N N . ARG A 1 136 ? 6.775 -7.592 -4.969 1.00 78.19 136 ARG A N 1
ATOM 1129 C CA . ARG A 1 136 ? 7.678 -8.716 -4.655 1.00 78.19 136 ARG A CA 1
ATOM 1130 C C . ARG A 1 136 ? 8.620 -8.442 -3.489 1.00 78.19 136 ARG A C 1
ATOM 1132 O O . ARG A 1 136 ? 9.230 -7.348 -3.462 1.00 78.19 136 ARG A O 1
#

pLDDT: mean 79.71, std 15.3, range [42.59, 97.81]

Radius of gyration: 21.08 Å; chains: 1; bounding box: 64×28×56 Å

InterPro domains:
  IPR007450 Outer membrane protein assembly factor BamE domain [PF04355] (33-96)
  IPR037873 BamE-like [G3DSA:3.30.1450.10] (31-106)

Sequence (136 aa):
MRNPLVIFFDITFLIILLFSYSPILYLVFDHRIDSEKIKKIKLGMSAKEVTSILGQPLDIKDTYLKDGKTYTYTQPIDYAMTYPMLWVHFDLENKVNCVFAKEYIFWGTDDEVIYAIDENHNYKNPDTTRLDSVFR

Organism: NCBI:txid619805